Protein AF-A0AAW9EF00-F1 (afdb_monomer_lite)

Secondary structure (DSSP, 8-state):
-HHHHHHHHHTT-S-GGGTTHHHHHHTS--THHHHHHT-TT--------TTHHHHHHHHHHHHHT------GGGS---TTGGGG-

Foldseek 3Di:
DLVLQVVCVVVVNHDPVCPCLSVVVVPDDVPCVVVVVPDPPCPDDDDADDCGDVRVVVVVCVVVVHDDDDDPVPDDDRPPSVVRD

Structure (mmCIF, N/CA/C/O backbone):
data_AF-A0AAW9EF00-F1
#
_entry.id   AF-A0AAW9EF00-F1
#
loop_
_atom_site.group_PDB
_atom_site.id
_atom_site.type_symbol
_atom_site.label_atom_id
_atom_site.label_alt_id
_atom_site.label_comp_id
_atom_site.label_asym_id
_atom_site.label_entity_id
_atom_site.label_seq_id
_atom_site.pdbx_PDB_ins_code
_atom_site.Cartn_x
_atom_site.Cartn_y
_atom_site.Cartn_z
_atom_site.occupancy
_atom_site.B_iso_or_equiv
_atom_site.auth_seq_id
_atom_site.auth_comp_id
_atom_site.auth_asym_id
_atom_site.auth_atom_id
_atom_site.pdbx_PDB_model_num
ATOM 1 N N . GLY A 1 1 ? 3.963 -3.683 -3.290 1.00 91.50 1 GLY A N 1
ATOM 2 C CA . GLY A 1 1 ? 4.250 -4.120 -4.673 1.00 91.50 1 GLY A CA 1
ATOM 3 C C . GLY A 1 1 ? 4.773 -3.002 -5.562 1.00 91.50 1 GLY A C 1
ATOM 4 O O . GLY A 1 1 ? 5.779 -3.205 -6.223 1.00 91.50 1 GLY A O 1
ATOM 5 N N . ILE A 1 2 ? 4.137 -1.823 -5.566 1.00 95.31 2 ILE A N 1
ATOM 6 C CA . ILE A 1 2 ? 4.489 -0.696 -6.460 1.00 95.31 2 ILE A CA 1
ATOM 7 C C . ILE A 1 2 ? 5.977 -0.322 -6.388 1.00 95.31 2 ILE A C 1
ATOM 9 O O . ILE A 1 2 ? 6.630 -0.171 -7.418 1.00 95.31 2 ILE A O 1
ATOM 13 N N . GLY A 1 3 ? 6.532 -0.221 -5.175 1.00 95.50 3 GLY A N 1
ATOM 14 C CA . GLY A 1 3 ? 7.951 0.092 -4.978 1.00 95.50 3 GLY A CA 1
ATOM 15 C C . GLY A 1 3 ? 8.901 -0.892 -5.670 1.00 95.50 3 GLY A C 1
ATOM 16 O O . GLY A 1 3 ? 9.917 -0.471 -6.212 1.00 95.50 3 GLY A O 1
ATOM 17 N N . VAL A 1 4 ? 8.551 -2.182 -5.721 1.00 96.50 4 VAL A N 1
ATOM 18 C CA . VAL A 1 4 ? 9.357 -3.218 -6.389 1.00 96.50 4 VAL A CA 1
ATOM 19 C C . VAL A 1 4 ? 9.351 -2.997 -7.903 1.00 96.50 4 VAL A C 1
ATOM 21 O O . VAL A 1 4 ? 10.417 -2.867 -8.497 1.00 96.50 4 VAL A O 1
ATOM 24 N N . LEU A 1 5 ? 8.167 -2.854 -8.516 1.00 96.12 5 LEU A N 1
ATOM 25 C CA . LEU A 1 5 ? 8.034 -2.639 -9.965 1.00 96.12 5 LEU A CA 1
ATOM 26 C C . LEU A 1 5 ? 8.712 -1.342 -10.426 1.00 96.12 5 LEU A C 1
ATOM 28 O O . LEU A 1 5 ? 9.488 -1.351 -11.377 1.00 96.12 5 LEU A O 1
ATOM 32 N N . THR A 1 6 ? 8.482 -0.235 -9.716 1.00 95.88 6 THR A N 1
ATOM 33 C CA . THR A 1 6 ? 9.110 1.058 -10.046 1.00 95.88 6 THR A CA 1
ATOM 34 C C . THR A 1 6 ? 10.625 1.039 -9.830 1.00 95.88 6 THR A C 1
ATOM 36 O O . THR A 1 6 ? 11.363 1.717 -10.542 1.00 95.88 6 THR A O 1
ATOM 39 N N . THR A 1 7 ? 11.130 0.241 -8.884 1.00 96.62 7 THR A N 1
ATOM 40 C CA . THR A 1 7 ? 12.576 0.040 -8.706 1.00 96.62 7 THR A CA 1
ATOM 41 C C . THR A 1 7 ? 13.166 -0.800 -9.834 1.00 96.62 7 THR A C 1
ATOM 43 O O . THR A 1 7 ? 14.235 -0.459 -10.342 1.00 96.62 7 THR A O 1
ATOM 46 N N . ALA A 1 8 ? 12.483 -1.868 -10.252 1.00 96.50 8 ALA A N 1
ATOM 47 C CA . ALA A 1 8 ? 12.892 -2.674 -11.399 1.00 96.50 8 ALA A CA 1
ATOM 48 C C . ALA A 1 8 ? 12.938 -1.828 -12.682 1.00 96.50 8 ALA A C 1
ATOM 50 O O . ALA A 1 8 ? 13.902 -1.922 -13.441 1.00 96.50 8 ALA A O 1
ATOM 51 N N . GLU A 1 9 ? 11.960 -0.941 -12.882 1.00 96.00 9 GLU A N 1
ATOM 52 C CA . GLU A 1 9 ? 11.922 -0.003 -14.009 1.00 96.00 9 GLU A CA 1
ATOM 53 C C . GLU A 1 9 ? 13.116 0.953 -13.995 1.00 96.00 9 GLU A C 1
ATOM 55 O O . GLU A 1 9 ? 13.855 1.035 -14.975 1.00 96.00 9 GLU A O 1
ATOM 60 N N . LYS A 1 10 ? 13.380 1.599 -12.852 1.00 96.12 10 LYS A N 1
ATOM 61 C CA . LYS A 1 10 ? 14.533 2.502 -12.675 1.00 96.12 10 LYS A CA 1
ATOM 62 C C . LYS A 1 10 ? 15.878 1.817 -12.922 1.00 96.12 10 LYS A C 1
ATOM 64 O O . LYS A 1 10 ? 16.837 2.484 -13.297 1.00 96.12 10 LYS A O 1
ATOM 69 N N . LYS A 1 11 ? 15.961 0.504 -12.696 1.00 97.00 11 LYS A N 1
ATOM 70 C CA . LYS A 1 11 ? 17.161 -0.309 -12.939 1.00 97.00 11 LYS A CA 1
ATOM 71 C C . LYS A 1 11 ? 17.234 -0.891 -14.357 1.00 97.00 11 LYS A C 1
ATOM 73 O O . LYS A 1 11 ? 18.202 -1.582 -14.656 1.00 97.00 11 LYS A O 1
ATOM 78 N N . GLY A 1 12 ? 16.234 -0.659 -15.211 1.00 96.19 12 GLY A N 1
ATOM 79 C CA . GLY A 1 12 ? 16.158 -1.264 -16.546 1.00 96.19 12 GLY A CA 1
ATOM 80 C C . GLY A 1 12 ? 15.915 -2.779 -16.532 1.00 96.19 12 GLY A C 1
ATOM 81 O O . GLY A 1 12 ? 16.208 -3.452 -17.513 1.00 96.19 12 GLY A O 1
ATOM 82 N N . LEU A 1 13 ? 15.411 -3.322 -15.418 1.00 96.56 13 LEU A N 1
ATOM 83 C CA . LEU A 1 13 ? 15.134 -4.752 -15.231 1.00 96.56 13 LEU A CA 1
ATOM 84 C C . LEU A 1 13 ? 13.669 -5.111 -15.507 1.00 96.56 13 LEU A C 1
ATOM 86 O O . LEU A 1 13 ? 13.340 -6.286 -15.657 1.00 96.56 13 LEU A O 1
ATOM 90 N N . LEU A 1 14 ? 12.777 -4.117 -15.543 1.00 96.88 14 LEU A N 1
ATOM 91 C CA . LEU A 1 14 ? 11.361 -4.335 -15.823 1.00 96.88 14 LEU A CA 1
ATOM 92 C C . LEU A 1 14 ? 11.177 -4.815 -17.269 1.00 96.88 14 LEU A C 1
ATOM 94 O O . LEU A 1 14 ? 11.732 -4.236 -18.203 1.00 96.88 14 LEU A O 1
ATOM 98 N N . LYS A 1 15 ? 10.371 -5.864 -17.457 1.00 96.25 15 LYS A N 1
ATOM 99 C CA . LYS A 1 15 ? 10.047 -6.359 -18.796 1.00 96.25 15 LYS A CA 1
ATOM 100 C C . LYS A 1 15 ? 9.168 -5.334 -19.526 1.00 96.25 15 LYS A C 1
ATOM 102 O O . LYS A 1 15 ? 8.327 -4.713 -18.873 1.00 96.25 15 LYS A O 1
ATOM 107 N N . PRO A 1 16 ? 9.279 -5.206 -20.862 1.00 94.88 16 PRO A N 1
ATOM 108 C CA . PRO A 1 16 ? 8.436 -4.292 -21.636 1.00 94.88 16 PRO A CA 1
ATOM 109 C C . PRO A 1 16 ? 6.936 -4.521 -21.414 1.00 94.88 16 PRO A C 1
ATOM 111 O O . PRO A 1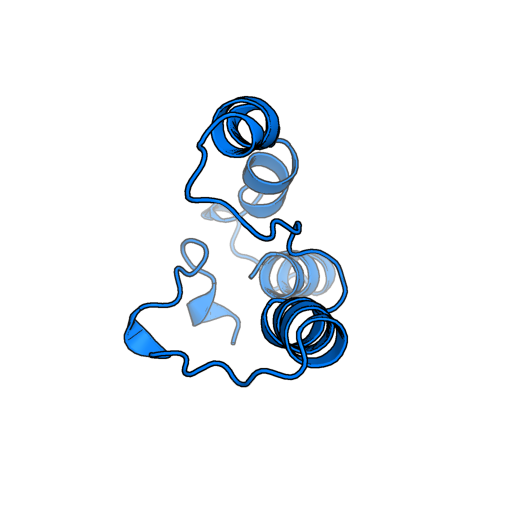 16 ? 6.179 -3.569 -21.280 1.00 94.88 16 PRO A O 1
ATOM 114 N N . GLU A 1 17 ? 6.519 -5.784 -21.289 1.00 94.75 17 GLU A N 1
ATOM 115 C CA . GLU A 1 17 ? 5.120 -6.174 -21.069 1.00 94.75 17 GLU A CA 1
ATOM 116 C C . GLU A 1 17 ? 4.556 -5.751 -19.698 1.00 94.75 17 GLU A C 1
ATOM 118 O O . GLU A 1 17 ? 3.344 -5.727 -19.515 1.00 94.75 17 GLU A O 1
ATOM 123 N N . HIS A 1 18 ? 5.416 -5.378 -18.742 1.00 94.94 18 HIS A N 1
ATOM 124 C CA . HIS A 1 18 ? 5.012 -4.936 -17.401 1.00 94.94 18 HIS A CA 1
ATOM 125 C C . HIS A 1 18 ? 5.057 -3.411 -17.230 1.00 94.94 18 HIS A C 1
ATOM 127 O O . HIS A 1 18 ? 4.726 -2.896 -16.155 1.00 94.94 18 HIS A O 1
ATOM 133 N N . GLN A 1 19 ? 5.483 -2.673 -18.259 1.00 93.81 19 GLN A N 1
ATOM 134 C CA . GLN A 1 19 ? 5.526 -1.213 -18.220 1.00 93.81 19 GLN A CA 1
ATOM 135 C C . GLN A 1 19 ? 4.121 -0.630 -18.040 1.00 93.81 19 GLN A C 1
ATOM 137 O O . GLN A 1 19 ? 3.141 -1.120 -18.592 1.00 93.81 19 GLN A O 1
ATOM 142 N N . GLY A 1 20 ? 4.014 0.427 -17.235 1.00 93.38 20 GLY A N 1
ATOM 143 C CA . GLY A 1 20 ? 2.743 1.105 -16.971 1.00 93.38 20 GLY A CA 1
ATOM 144 C C . GLY A 1 20 ? 1.828 0.429 -15.942 1.00 93.38 20 GLY A C 1
ATOM 145 O O . GLY A 1 20 ? 0.973 1.124 -15.398 1.00 93.38 20 GLY A O 1
ATOM 146 N N . LEU A 1 21 ? 2.041 -0.845 -15.575 1.00 93.62 21 LEU A N 1
ATOM 147 C CA . LEU A 1 21 ? 1.220 -1.542 -14.564 1.00 93.62 21 LEU A CA 1
ATOM 148 C C . LEU A 1 21 ? 1.197 -0.803 -13.218 1.00 93.62 21 LEU A C 1
ATOM 150 O O . LEU A 1 21 ? 0.144 -0.609 -12.613 1.00 93.62 21 LEU A O 1
ATOM 154 N N . ALA A 1 22 ? 2.366 -0.361 -12.744 1.00 94.06 22 ALA A N 1
ATOM 155 C CA . ALA A 1 22 ? 2.463 0.396 -11.499 1.00 94.06 22 ALA A CA 1
ATOM 156 C C . ALA A 1 22 ? 1.703 1.730 -11.589 1.00 94.06 22 ALA A C 1
ATOM 158 O O . ALA A 1 22 ? 0.984 2.087 -10.657 1.00 94.06 22 ALA A O 1
ATOM 159 N N . THR A 1 23 ? 1.836 2.442 -12.711 1.00 95.06 23 THR A N 1
ATOM 160 C CA . THR A 1 23 ? 1.171 3.728 -12.960 1.00 95.06 23 THR A CA 1
ATOM 161 C C . THR A 1 23 ? -0.341 3.577 -13.003 1.00 95.06 23 THR A C 1
ATOM 163 O O . THR A 1 23 ? -1.037 4.326 -12.326 1.00 95.06 23 THR A O 1
ATOM 166 N N . GLU A 1 24 ? -0.850 2.585 -13.734 1.00 94.88 24 GLU A N 1
ATOM 167 C CA . GLU A 1 24 ? -2.284 2.315 -13.826 1.00 94.88 24 GLU A CA 1
ATOM 168 C C . GLU A 1 24 ? -2.896 2.142 -12.433 1.00 94.88 24 GLU A C 1
ATOM 170 O O . GLU A 1 24 ? -3.909 2.761 -12.118 1.00 94.88 24 GLU A O 1
ATOM 175 N N . ILE A 1 25 ? -2.248 1.351 -11.576 1.00 94.50 25 ILE A N 1
ATOM 176 C CA . ILE A 1 25 ? -2.734 1.063 -10.226 1.00 94.50 25 ILE A CA 1
ATOM 177 C C . ILE A 1 25 ? -2.622 2.288 -9.318 1.00 94.50 25 ILE A C 1
ATOM 179 O O . ILE A 1 25 ? -3.568 2.575 -8.590 1.00 94.50 25 ILE A O 1
ATOM 183 N N . MET A 1 26 ? -1.517 3.037 -9.384 1.00 95.69 26 MET A N 1
ATOM 184 C CA . MET A 1 26 ? -1.364 4.292 -8.632 1.00 95.69 26 MET A CA 1
ATOM 185 C C . MET A 1 26 ? -2.401 5.349 -9.031 1.00 95.69 26 MET A C 1
ATOM 187 O O . MET A 1 26 ? -2.805 6.152 -8.195 1.00 95.69 26 MET A O 1
ATOM 191 N N . CYS A 1 27 ? -2.846 5.358 -10.289 1.00 96.81 27 CYS A N 1
ATOM 192 C CA . CYS A 1 27 ? -3.854 6.294 -10.782 1.00 96.81 27 CYS A CA 1
ATOM 193 C C . CYS A 1 27 ? -5.300 5.881 -10.455 1.00 96.81 27 CYS A C 1
ATOM 195 O O . CYS A 1 27 ? -6.230 6.630 -10.770 1.00 96.81 27 CYS A O 1
ATOM 197 N N . ARG A 1 28 ? -5.529 4.721 -9.824 1.00 95.88 28 ARG A N 1
ATOM 198 C CA . ARG A 1 28 ? -6.869 4.326 -9.370 1.00 95.88 28 ARG A CA 1
ATOM 199 C C . ARG A 1 28 ? -7.242 5.113 -8.120 1.00 95.88 28 ARG A C 1
ATOM 201 O O . ARG A 1 28 ? -6.555 5.079 -7.107 1.00 95.88 28 ARG A O 1
ATOM 208 N N . MET A 1 29 ? -8.365 5.815 -8.196 1.00 96.81 29 MET A N 1
ATOM 209 C CA . MET A 1 29 ? -8.858 6.630 -7.093 1.00 96.81 29 MET A CA 1
ATOM 210 C C . MET A 1 29 ? -9.557 5.767 -6.038 1.00 96.81 29 MET A C 1
ATOM 212 O O . MET A 1 29 ? -10.471 5.011 -6.365 1.00 96.81 29 MET A O 1
ATOM 216 N N . ASN A 1 30 ? -9.212 5.963 -4.765 1.00 96.44 30 ASN A N 1
ATOM 217 C CA . ASN A 1 30 ? -9.846 5.300 -3.618 1.00 96.44 30 ASN A CA 1
ATOM 218 C C . ASN A 1 30 ? -11.222 5.903 -3.263 1.00 96.44 30 ASN A C 1
ATOM 220 O O . ASN A 1 30 ? -11.500 6.184 -2.101 1.00 96.44 30 ASN A O 1
ATOM 224 N N . LYS A 1 31 ? -12.105 6.104 -4.254 1.00 95.38 31 LYS A N 1
ATOM 225 C CA . LYS A 1 31 ? -13.458 6.660 -4.034 1.00 95.38 31 LYS A CA 1
ATOM 226 C C . LYS A 1 31 ? -14.286 5.822 -3.059 1.00 95.38 31 LYS A C 1
ATOM 228 O O . LYS A 1 31 ? -15.015 6.380 -2.253 1.00 95.38 31 LYS A O 1
ATOM 233 N N . ALA A 1 32 ? -14.102 4.501 -3.100 1.00 94.56 32 ALA A N 1
ATOM 234 C CA . ALA A 1 32 ? -14.781 3.560 -2.215 1.00 94.56 32 ALA A CA 1
ATOM 235 C C . ALA A 1 32 ? -14.499 3.817 -0.724 1.00 94.56 32 ALA A C 1
ATOM 237 O O . ALA A 1 32 ? -15.286 3.398 0.111 1.00 94.56 32 ALA A O 1
ATOM 238 N N . GLY A 1 33 ? -13.412 4.523 -0.375 1.00 94.94 33 GLY A N 1
ATOM 239 C CA . GLY A 1 33 ? -13.136 4.894 1.013 1.00 94.94 33 GLY A CA 1
ATOM 240 C C . GLY A 1 33 ? -14.270 5.709 1.640 1.00 94.94 33 GLY A C 1
ATOM 241 O O . GLY A 1 33 ? -14.629 5.464 2.785 1.00 94.94 33 GLY A O 1
ATOM 242 N N . THR A 1 34 ? -14.887 6.618 0.880 1.00 94.94 34 THR A N 1
ATOM 243 C CA . THR A 1 34 ? -16.050 7.384 1.357 1.00 94.94 34 THR A CA 1
ATOM 244 C C . THR A 1 34 ? -17.235 6.464 1.638 1.00 94.94 34 THR A C 1
ATOM 246 O O . THR A 1 34 ? -17.807 6.521 2.721 1.00 94.94 34 THR A O 1
ATOM 249 N N . ASP A 1 35 ? -17.537 5.549 0.718 1.00 96.50 35 ASP A N 1
ATOM 250 C CA . ASP A 1 35 ? -18.638 4.597 0.896 1.00 96.50 35 ASP A CA 1
ATOM 251 C C . ASP A 1 35 ? -18.391 3.668 2.101 1.00 96.50 35 ASP A C 1
ATOM 253 O O . ASP A 1 35 ? -19.318 3.321 2.830 1.00 96.50 35 ASP A O 1
ATOM 257 N N . PHE A 1 36 ? -17.134 3.280 2.351 1.00 97.00 36 PHE A N 1
ATOM 258 C CA . PHE A 1 36 ? -16.770 2.464 3.511 1.00 97.00 36 PHE A CA 1
ATOM 259 C C . PHE A 1 36 ? -16.886 3.215 4.837 1.00 97.00 36 PHE A C 1
ATOM 261 O O . PHE A 1 36 ? -17.210 2.586 5.842 1.00 97.00 36 PHE A O 1
ATOM 268 N N . SER A 1 37 ? -16.649 4.532 4.861 1.00 95.44 37 SER A N 1
ATOM 269 C CA . SER A 1 37 ? -16.757 5.312 6.101 1.00 95.44 37 SER A CA 1
ATOM 270 C C . SER A 1 37 ? -18.184 5.426 6.641 1.00 95.44 37 SER A C 1
ATOM 272 O O . SER A 1 37 ? -18.351 5.655 7.835 1.00 95.44 37 SER A O 1
ATOM 274 N N . ASP A 1 38 ? -19.197 5.211 5.798 1.00 96.19 38 ASP A N 1
ATOM 275 C CA . ASP A 1 38 ? -20.606 5.234 6.209 1.00 96.19 38 ASP A CA 1
ATOM 276 C C . ASP A 1 38 ? -21.074 3.899 6.826 1.00 96.19 38 ASP A C 1
ATOM 278 O O . ASP A 1 38 ? -22.189 3.796 7.345 1.00 96.19 38 ASP A O 1
ATOM 282 N N . ILE A 1 39 ? -20.245 2.852 6.778 1.00 97.88 39 ILE A N 1
ATOM 283 C CA . ILE A 1 39 ? -20.576 1.534 7.326 1.00 97.88 39 ILE A CA 1
ATOM 284 C C . ILE A 1 39 ? -20.301 1.537 8.833 1.00 97.88 39 ILE A C 1
ATOM 286 O O . ILE A 1 39 ? -19.150 1.590 9.252 1.00 97.88 39 ILE A O 1
ATOM 290 N N . GLU A 1 40 ? -21.344 1.370 9.653 1.00 96.50 40 GLU A N 1
ATOM 291 C CA . GLU A 1 40 ? -21.262 1.394 11.129 1.00 96.50 40 GLU A CA 1
ATOM 292 C C . GLU A 1 40 ? -20.179 0.461 11.713 1.00 96.50 40 GLU A C 1
ATOM 294 O O . GLU A 1 40 ? -19.545 0.781 12.714 1.00 96.50 40 GLU A O 1
ATOM 299 N N . GLY A 1 41 ? -19.933 -0.690 11.078 1.00 97.25 41 GLY A N 1
ATOM 300 C CA . GLY A 1 41 ? -18.916 -1.652 11.514 1.00 97.25 41 GLY A CA 1
ATOM 301 C C . GLY A 1 41 ? -17.463 -1.257 11.216 1.00 97.25 41 GLY A C 1
ATOM 302 O O . GLY A 1 41 ? -16.548 -1.921 11.708 1.00 97.25 41 GLY A O 1
ATOM 303 N N . VAL A 1 42 ? -17.219 -0.220 10.411 1.00 97.25 42 VAL A N 1
ATOM 304 C CA . VAL A 1 42 ? -15.868 0.257 10.088 1.00 97.25 42 VAL A CA 1
ATOM 305 C C . VAL A 1 42 ? -15.419 1.237 11.169 1.00 97.25 42 VAL A C 1
ATOM 307 O O . VAL A 1 42 ? -15.833 2.389 11.205 1.00 97.25 42 VAL A O 1
ATOM 310 N N . THR A 1 43 ? -14.545 0.777 12.063 1.00 96.62 43 THR A N 1
ATOM 311 C CA . THR A 1 43 ? -14.050 1.575 13.200 1.00 96.62 43 THR A CA 1
ATOM 312 C C . THR A 1 43 ? -12.711 2.263 12.936 1.00 96.62 43 THR A C 1
ATOM 314 O O . THR A 1 43 ? -12.342 3.186 13.659 1.00 96.62 43 THR A O 1
ATOM 317 N N . ALA A 1 44 ? -11.977 1.825 11.911 1.00 96.69 44 ALA A N 1
ATOM 318 C CA . ALA A 1 44 ? -10.706 2.400 11.494 1.00 96.69 44 ALA A CA 1
ATOM 319 C C . ALA A 1 44 ? -10.489 2.187 9.990 1.00 96.69 44 ALA A C 1
ATOM 321 O O . ALA A 1 44 ? -10.849 1.144 9.442 1.00 96.69 44 ALA A O 1
ATOM 322 N N . MET A 1 45 ? -9.871 3.163 9.327 1.00 96.88 45 MET A N 1
ATOM 323 C CA . MET A 1 45 ? -9.532 3.102 7.907 1.00 96.88 45 MET A CA 1
ATOM 324 C C . MET A 1 45 ? -8.254 3.907 7.653 1.00 96.88 45 MET A C 1
ATOM 326 O O . MET A 1 45 ? -8.103 5.007 8.175 1.00 96.88 45 MET A O 1
ATOM 330 N N . THR A 1 46 ? -7.343 3.358 6.850 1.00 96.88 46 THR A N 1
ATOM 331 C CA . THR A 1 46 ? -6.108 4.025 6.413 1.00 96.88 46 THR A CA 1
ATOM 332 C C . THR A 1 46 ? -5.736 3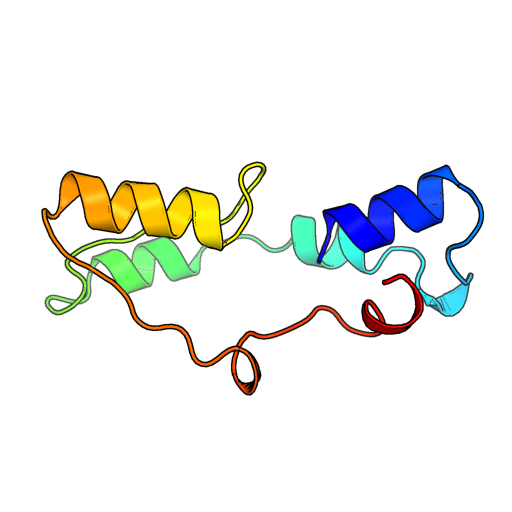.575 5.002 1.00 96.88 46 THR A C 1
ATOM 334 O O . THR A 1 46 ? -6.157 2.500 4.556 1.00 96.88 46 THR A O 1
ATOM 337 N N . ASP A 1 47 ? -4.958 4.379 4.287 1.00 96.69 47 ASP A N 1
ATOM 338 C CA . ASP A 1 47 ? -4.397 4.048 2.985 1.00 96.69 47 ASP A CA 1
ATOM 339 C C . ASP A 1 47 ? -2.960 3.515 3.101 1.00 96.69 47 ASP A C 1
ATOM 341 O O . ASP A 1 47 ? -2.128 4.017 3.848 1.00 96.69 47 ASP A O 1
ATOM 345 N N . VAL A 1 48 ? -2.629 2.479 2.324 1.00 96.62 48 VAL A N 1
ATOM 346 C CA . VAL A 1 48 ? -1.280 1.895 2.336 1.00 96.62 48 VAL A CA 1
ATOM 347 C C . VAL A 1 48 ? -0.395 2.589 1.307 1.00 96.62 48 VAL A C 1
ATOM 349 O O . VAL A 1 48 ? -0.525 2.366 0.102 1.00 96.62 48 VAL A O 1
ATOM 352 N N . THR A 1 49 ? 0.556 3.382 1.796 1.00 94.88 49 THR A N 1
ATOM 353 C CA . THR A 1 49 ? 1.472 4.183 0.967 1.00 94.88 49 THR A CA 1
ATOM 354 C C . THR A 1 49 ? 2.952 3.859 1.241 1.00 94.88 49 THR A C 1
ATOM 356 O O . THR A 1 49 ? 3.359 2.698 1.161 1.00 94.88 49 THR A O 1
ATOM 359 N N . GLY A 1 50 ? 3.791 4.866 1.518 1.00 92.88 50 GLY A N 1
ATOM 360 C CA . GLY A 1 50 ? 5.256 4.766 1.514 1.00 92.88 50 GLY A CA 1
ATOM 361 C C . GLY A 1 50 ? 5.849 3.854 2.590 1.00 92.88 50 GLY A C 1
ATOM 362 O O . GLY A 1 50 ? 6.863 3.207 2.341 1.00 92.88 50 GLY A O 1
ATOM 363 N N . PHE A 1 51 ? 5.196 3.738 3.747 1.00 91.62 51 PHE A N 1
ATOM 364 C CA . PHE A 1 51 ? 5.629 2.848 4.833 1.00 91.62 51 PHE A CA 1
ATOM 365 C C . PHE A 1 51 ? 5.285 1.372 4.590 1.00 91.62 51 PHE A C 1
ATOM 367 O O . PHE A 1 51 ? 5.704 0.492 5.344 1.00 91.62 51 PHE A O 1
ATOM 374 N N . GLY A 1 52 ? 4.551 1.077 3.514 1.00 95.75 52 GLY A N 1
ATOM 375 C CA . GLY A 1 52 ? 4.101 -0.270 3.195 1.00 95.75 52 GLY A CA 1
ATOM 376 C C . GLY A 1 52 ? 3.025 -0.787 4.153 1.00 95.75 52 GLY A C 1
ATOM 377 O O . GLY A 1 52 ? 2.614 -0.119 5.098 1.00 95.75 52 GLY A O 1
ATOM 378 N N . LEU A 1 53 ? 2.549 -2.003 3.876 1.00 97.12 53 LEU A N 1
ATOM 379 C CA . LEU A 1 53 ? 1.415 -2.606 4.584 1.00 97.12 53 LEU A CA 1
ATOM 380 C C . LEU A 1 53 ? 1.664 -2.734 6.091 1.00 97.12 53 LEU A C 1
ATOM 382 O O . LEU A 1 53 ? 0.800 -2.383 6.883 1.00 97.12 53 LEU A O 1
ATOM 386 N N . LEU A 1 54 ? 2.840 -3.234 6.483 1.00 97.31 54 LEU A N 1
ATOM 387 C CA . LEU A 1 54 ? 3.152 -3.468 7.893 1.00 97.31 54 LEU A CA 1
ATOM 388 C C . LEU A 1 54 ? 3.347 -2.167 8.676 1.00 97.31 54 LEU A C 1
ATOM 390 O O . LEU A 1 54 ? 2.972 -2.126 9.840 1.00 97.31 54 LEU A O 1
ATOM 394 N N . GLY A 1 55 ? 3.888 -1.115 8.050 1.00 97.81 55 GLY A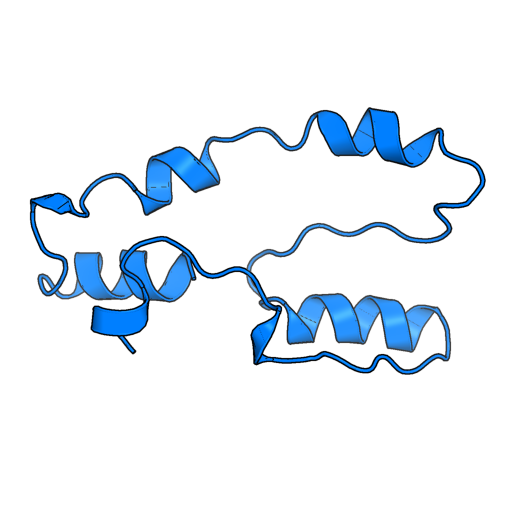 N 1
ATOM 395 C CA . GLY A 1 55 ? 4.031 0.192 8.694 1.00 97.81 55 GLY A CA 1
ATOM 396 C C . GLY A 1 55 ? 2.670 0.789 9.039 1.00 97.81 55 GLY A C 1
ATOM 397 O O . GLY A 1 55 ? 2.376 1.020 10.206 1.00 97.81 55 GLY A O 1
ATOM 398 N N . HIS A 1 56 ? 1.798 0.911 8.037 1.00 98.31 56 HIS A N 1
ATOM 399 C CA . HIS A 1 56 ? 0.441 1.443 8.216 1.00 98.31 56 HIS A CA 1
ATOM 400 C C . HIS A 1 56 ? -0.424 0.594 9.157 1.00 98.31 56 HIS A C 1
ATOM 402 O O . HIS A 1 56 ? -1.167 1.128 9.976 1.00 98.31 56 HIS A O 1
ATOM 408 N N . LEU A 1 57 ? -0.310 -0.738 9.098 1.00 98.25 57 LEU A N 1
ATOM 409 C CA . LEU A 1 57 ? -1.010 -1.605 10.048 1.00 98.25 57 LEU A CA 1
ATOM 410 C C . LEU A 1 57 ? -0.502 -1.408 11.483 1.00 98.25 57 LEU A C 1
ATOM 412 O O . LEU A 1 57 ? -1.305 -1.417 12.413 1.00 98.25 57 LEU A O 1
ATOM 416 N N . SER A 1 58 ? 0.808 -1.216 11.664 1.00 98.00 58 SER A N 1
ATOM 417 C CA . SER A 1 58 ? 1.393 -0.952 12.981 1.00 98.00 58 SER A CA 1
ATOM 418 C C . SER A 1 58 ? 0.847 0.338 13.589 1.00 98.00 58 SER A C 1
ATOM 420 O O . SER A 1 58 ? 0.508 0.331 14.767 1.00 98.00 58 SER A O 1
ATOM 422 N N . GLU A 1 59 ? 0.697 1.408 12.801 1.00 98.06 59 GLU A N 1
ATOM 423 C CA . GLU A 1 59 ? 0.120 2.681 13.265 1.00 98.06 59 GLU A CA 1
ATOM 424 C C . GLU A 1 59 ? -1.330 2.509 13.751 1.00 98.06 59 GLU A C 1
ATOM 426 O O . GLU A 1 59 ? -1.694 3.007 14.819 1.00 98.06 59 GLU A O 1
ATOM 431 N N . ILE A 1 60 ? -2.150 1.740 13.022 1.00 98.06 60 ILE A N 1
ATOM 432 C CA . ILE A 1 60 ? -3.526 1.415 13.436 1.00 98.06 60 ILE A CA 1
ATOM 433 C C . ILE A 1 60 ? -3.539 0.595 14.729 1.00 98.06 60 ILE A C 1
ATOM 435 O O . ILE A 1 60 ? -4.319 0.883 15.640 1.00 98.06 60 ILE A O 1
ATOM 439 N N . CYS A 1 61 ? -2.687 -0.428 14.819 1.00 98.38 61 CYS A N 1
ATOM 440 C CA . CYS A 1 61 ? -2.580 -1.272 16.005 1.00 98.38 61 CYS A CA 1
ATOM 441 C C . CYS A 1 61 ? -2.141 -0.472 17.237 1.00 98.38 61 CYS A C 1
ATOM 443 O O . CYS A 1 61 ? -2.758 -0.609 18.293 1.00 98.38 61 CYS A O 1
ATOM 445 N N . GLU A 1 62 ? -1.132 0.388 17.095 1.00 98.00 62 GLU A N 1
ATOM 446 C CA . GLU A 1 62 ? -0.625 1.241 18.170 1.00 98.00 62 GLU A CA 1
ATOM 447 C C . GLU A 1 62 ? -1.685 2.242 18.641 1.00 98.00 62 GLU A C 1
ATOM 449 O O . GLU A 1 62 ? -1.992 2.286 19.833 1.00 98.00 62 GLU A O 1
ATOM 454 N N . GLY A 1 63 ? -2.322 2.965 17.713 1.00 97.75 63 GLY A N 1
ATOM 455 C CA . GLY A 1 63 ? -3.391 3.915 18.039 1.00 97.75 63 GLY A CA 1
ATOM 456 C C . GLY A 1 63 ? -4.620 3.267 18.685 1.00 97.75 63 GLY A C 1
ATOM 457 O O . GLY A 1 63 ? -5.336 3.919 19.443 1.00 97.75 63 GLY A O 1
ATOM 458 N N . SER A 1 64 ? -4.843 1.975 18.428 1.00 97.69 64 SER A N 1
ATOM 459 C CA . SER A 1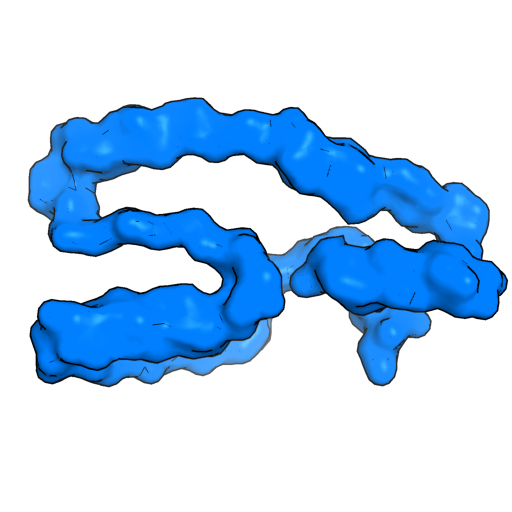 64 ? -5.965 1.212 18.988 1.00 97.69 64 SER A CA 1
ATOM 460 C C . SER A 1 64 ? -5.604 0.418 20.249 1.00 97.69 64 SER A C 1
ATOM 462 O O . SER A 1 64 ? -6.495 -0.140 20.885 1.00 97.69 64 SER A O 1
ATOM 464 N N . GLY A 1 65 ? -4.319 0.310 20.609 1.00 98.06 65 GLY A N 1
ATOM 465 C CA . GLY A 1 65 ? -3.859 -0.580 21.682 1.00 98.06 65 GLY A CA 1
ATOM 466 C C . GLY A 1 65 ? -4.111 -2.069 21.399 1.00 98.06 65 GLY A C 1
ATOM 467 O O . GLY A 1 65 ? -4.356 -2.843 22.325 1.00 98.06 65 GLY A O 1
ATOM 468 N N . LEU A 1 66 ? -4.091 -2.472 20.125 1.00 98.00 66 LEU A N 1
ATOM 469 C CA . LEU A 1 66 ? -4.406 -3.828 19.659 1.00 98.00 66 LEU A CA 1
ATOM 470 C C . LEU A 1 66 ? -3.222 -4.471 18.922 1.00 98.00 66 LEU A C 1
ATOM 472 O O . LEU A 1 66 ? -2.197 -3.846 18.670 1.00 98.00 66 LEU A O 1
ATOM 476 N N . GLN A 1 67 ? -3.376 -5.744 18.556 1.00 98.06 67 GLN A N 1
ATOM 477 C CA . GLN A 1 67 ? -2.452 -6.478 17.688 1.00 98.06 67 GLN A CA 1
ATOM 478 C C . GLN A 1 67 ? -3.203 -7.031 16.476 1.00 98.06 67 GLN A C 1
ATOM 480 O O . GLN A 1 67 ? -4.410 -7.268 16.541 1.00 98.06 67 GLN A O 1
ATOM 485 N N . ALA A 1 68 ? -2.481 -7.282 15.385 1.00 97.94 68 ALA A N 1
ATOM 486 C CA . ALA A 1 68 ? -3.033 -7.861 14.167 1.00 97.94 68 ALA A CA 1
ATOM 487 C C . ALA A 1 68 ? -2.289 -9.140 13.770 1.00 97.94 68 ALA A C 1
ATOM 489 O O . ALA A 1 68 ? -1.073 -9.249 13.919 1.00 97.94 68 ALA A O 1
ATOM 490 N N . THR A 1 69 ? -3.030 -10.105 13.224 1.00 98.19 69 THR A N 1
ATOM 491 C CA . THR A 1 69 ? -2.477 -11.316 12.604 1.00 98.19 69 THR A CA 1
ATOM 492 C C . THR A 1 69 ? -2.697 -11.239 11.100 1.00 98.19 69 THR A C 1
ATOM 494 O O . THR A 1 69 ? -3.827 -11.056 10.654 1.00 98.19 69 THR A O 1
ATOM 497 N N . ILE A 1 70 ? -1.629 -11.398 10.314 1.00 97.75 70 ILE A N 1
ATOM 498 C CA . ILE A 1 70 ? -1.705 -11.425 8.850 1.00 97.75 70 ILE A CA 1
ATOM 499 C C . ILE A 1 70 ? -1.397 -12.831 8.344 1.00 97.75 70 ILE A C 1
ATOM 501 O O . ILE A 1 70 ? -0.327 -13.384 8.601 1.00 97.75 70 ILE A O 1
ATOM 505 N N . HIS A 1 71 ? -2.298 -13.374 7.530 1.00 97.75 71 HIS A N 1
ATOM 506 C CA . HIS A 1 71 ? -2.013 -14.551 6.719 1.00 97.75 71 HIS A CA 1
ATOM 507 C C . HIS A 1 71 ? -1.282 -14.125 5.447 1.00 97.75 71 HIS A C 1
ATOM 509 O O . HIS A 1 71 ? -1.892 -13.641 4.498 1.00 97.75 71 HIS A O 1
ATOM 515 N N . PHE A 1 72 ? 0.038 -14.310 5.420 1.00 95.38 72 PHE A N 1
ATOM 516 C CA . PHE A 1 72 ? 0.884 -13.838 4.318 1.00 95.38 72 PHE A CA 1
ATOM 517 C C . PHE A 1 72 ? 0.442 -14.343 2.934 1.00 95.38 72 PHE A C 1
ATOM 519 O O . PHE A 1 72 ? 0.511 -13.604 1.955 1.00 95.38 72 PHE A O 1
ATOM 526 N N . SER A 1 73 ? -0.061 -15.576 2.855 1.00 95.50 73 SER A N 1
ATOM 527 C CA . SER A 1 73 ? -0.579 -16.169 1.616 1.00 95.50 73 SER A CA 1
ATOM 528 C C . SER A 1 73 ? -1.841 -15.487 1.075 1.00 95.50 73 SER A C 1
ATOM 530 O O . SER A 1 73 ? -2.158 -15.666 -0.096 1.00 95.50 73 SER A O 1
ATOM 532 N N . GLN A 1 74 ? -2.553 -14.713 1.897 1.00 96.81 74 GLN A N 1
ATOM 533 C CA . GLN A 1 74 ? -3.769 -13.990 1.516 1.00 96.81 74 GLN A CA 1
ATOM 534 C C . GLN A 1 74 ? -3.510 -12.518 1.172 1.00 96.81 74 GLN A C 1
ATOM 536 O O . GLN A 1 74 ? -4.430 -11.818 0.756 1.00 96.81 74 GLN A O 1
ATOM 541 N N . VAL A 1 75 ? -2.277 -12.027 1.332 1.00 95.44 75 VAL A N 1
ATOM 542 C CA . VAL A 1 75 ? -1.947 -10.640 0.992 1.00 95.44 75 VAL A CA 1
ATOM 543 C C . VAL A 1 75 ? -1.925 -10.497 -0.533 1.00 95.44 75 VAL A C 1
ATOM 545 O O . VAL A 1 75 ? -1.083 -11.128 -1.181 1.00 95.44 75 VAL A O 1
ATOM 548 N N . PRO A 1 76 ? -2.806 -9.671 -1.131 1.00 93.69 76 PRO A N 1
ATOM 549 C CA . PRO A 1 76 ? -2.842 -9.502 -2.574 1.00 93.69 76 PRO A CA 1
ATOM 550 C C . PRO A 1 76 ? -1.535 -8.880 -3.063 1.00 93.69 76 PRO A C 1
ATOM 552 O O . PRO A 1 76 ? -1.000 -7.929 -2.484 1.00 93.69 76 PRO A O 1
ATOM 555 N N . ARG A 1 77 ? -1.017 -9.428 -4.158 1.00 92.38 77 ARG A N 1
ATOM 556 C CA . ARG A 1 77 ? 0.205 -8.959 -4.809 1.00 92.38 77 ARG A CA 1
ATOM 557 C C . ARG A 1 77 ? -0.149 -8.294 -6.129 1.00 92.38 77 ARG A C 1
ATOM 559 O O . ARG A 1 77 ? -1.169 -8.604 -6.738 1.00 92.38 77 ARG A O 1
ATOM 566 N N . LEU A 1 78 ? 0.702 -7.368 -6.563 1.00 91.00 78 LEU A N 1
ATOM 567 C CA . LEU A 1 78 ? 0.584 -6.846 -7.919 1.00 91.00 78 LEU A CA 1
ATOM 568 C C . LEU A 1 78 ? 0.893 -7.963 -8.921 1.00 91.00 78 LEU A C 1
ATOM 570 O O . LEU A 1 78 ? 1.752 -8.795 -8.613 1.00 91.00 78 LEU A O 1
ATOM 574 N N . PRO A 1 79 ? 0.255 -7.962 -10.103 1.00 87.81 79 PRO A N 1
ATOM 575 C CA . PRO A 1 79 ? 0.644 -8.856 -11.183 1.00 87.81 79 PRO A CA 1
ATOM 576 C C . PRO 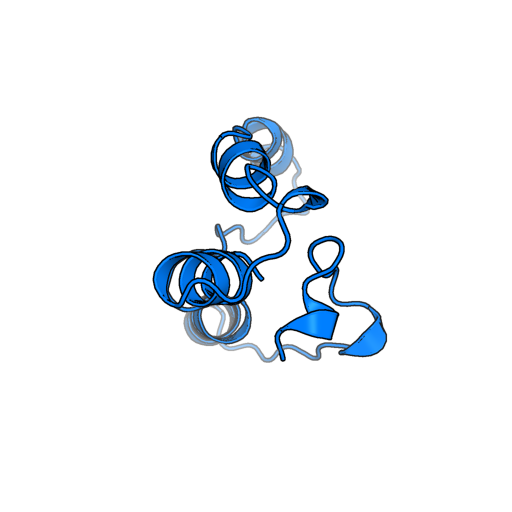A 1 79 ? 2.153 -8.779 -11.418 1.00 87.81 79 PRO A C 1
ATOM 578 O O . PRO A 1 79 ? 2.734 -7.693 -11.358 1.00 87.81 79 PRO A O 1
ATOM 581 N N . GLU A 1 80 ? 2.779 -9.932 -11.647 1.00 89.94 80 GLU A N 1
ATOM 582 C CA . GLU A 1 80 ? 4.180 -10.050 -12.075 1.00 89.94 80 GLU A CA 1
ATOM 583 C C . GLU A 1 80 ? 5.244 -9.552 -11.085 1.00 89.94 80 GLU A C 1
ATOM 585 O O . GLU A 1 80 ? 6.440 -9.654 -11.357 1.00 89.94 80 GLU A O 1
ATOM 590 N N . VAL A 1 81 ? 4.848 -9.061 -9.905 1.00 93.69 81 VAL A N 1
ATOM 591 C CA . VAL A 1 81 ? 5.794 -8.530 -8.912 1.00 93.69 81 VAL A CA 1
ATOM 592 C C . VAL A 1 81 ? 6.775 -9.589 -8.411 1.00 93.69 81 VAL A C 1
ATOM 594 O O . VAL A 1 81 ? 7.904 -9.247 -8.078 1.00 93.69 81 VAL A O 1
ATOM 597 N N . GLU A 1 82 ? 6.368 -10.860 -8.397 1.00 92.50 82 GLU A N 1
ATOM 598 C CA . GLU A 1 82 ? 7.183 -11.972 -7.897 1.00 92.50 82 GLU A CA 1
ATOM 599 C C . GLU A 1 82 ? 8.460 -12.180 -8.711 1.00 92.50 82 GLU A C 1
ATOM 601 O O . GLU A 1 82 ? 9.476 -12.582 -8.164 1.00 92.50 82 GLU A O 1
ATOM 606 N N . ALA A 1 83 ? 8.441 -11.852 -10.005 1.00 93.19 83 ALA A N 1
ATOM 607 C CA . ALA A 1 83 ? 9.614 -11.976 -10.867 1.00 93.19 83 ALA A CA 1
ATOM 608 C C . ALA A 1 83 ? 10.734 -10.968 -10.529 1.00 93.19 83 ALA A C 1
ATOM 610 O O . ALA A 1 83 ? 11.810 -11.028 -11.123 1.00 93.19 83 ALA A O 1
ATOM 611 N N . TYR A 1 84 ? 10.469 -10.023 -9.621 1.00 93.56 84 TYR A N 1
ATOM 612 C CA . TYR A 1 84 ? 11.350 -8.907 -9.264 1.00 93.56 84 TYR A CA 1
ATOM 613 C C . TYR A 1 84 ? 11.728 -8.866 -7.778 1.00 93.56 84 TYR A C 1
ATOM 615 O O . TYR A 1 84 ? 12.340 -7.886 -7.342 1.00 93.56 84 TYR A O 1
ATOM 623 N N . ILE A 1 85 ? 11.325 -9.882 -7.011 1.00 88.31 85 ILE A N 1
ATOM 624 C CA . ILE A 1 85 ? 11.681 -10.085 -5.599 1.00 88.31 85 ILE A CA 1
ATOM 625 C C . ILE A 1 85 ? 12.825 -11.095 -5.540 1.00 88.31 85 ILE A C 1
ATOM 627 O O . ILE A 1 85 ? 13.790 -10.814 -4.795 1.00 88.31 85 ILE A O 1
#

pLDDT: mean 95.69, std 2.18, range [87.81, 98.38]

InterPro domains:
  IPR004536 Selenophosphate synthetase [PTHR1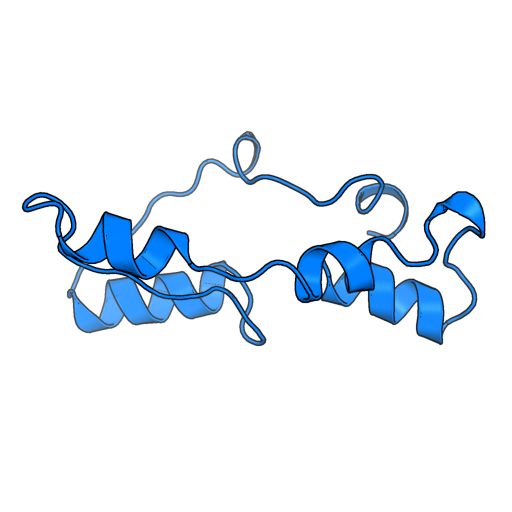0256] (17-84)
  IPR010918 PurM-like, C-terminal domain [PF02769] (2-78)
  IPR036676 PurM-like, C-terminal domain superfamily [G3DSA:3.90.650.10] (1-85)
  IPR036676 PurM-like, C-terminal domain superfamily [SSF56042] (1-84)

Radius of gyration: 15.59 Å; chains: 1; bounding box: 38×24×43 Å

Sequence (85 aa):
GIGVLTTAEKKGLLKPEHQGLATEIMCRMNKAGTDFSDIEGVTAMTDVTGFGLLGHLSEICEGSGLQATIHFSQVPRLPEVEAYI

Organism: Klebsiella aerogenes (NCBI:txid548)